Protein AF-A0A060XEL1-F1 (afdb_monomer)

Foldseek 3Di:
DPDPDQDQDDDPQKGKGKQADLQADPVLVPVVLPPQAAFPDKDKAHFDPVPPPSGMIMMITRHPDPVSVVVSCVVCGPPWHQHPVRDTDD

pLDDT: mean 72.03, std 14.39, range [31.75, 86.75]

Mean predicted aligned error: 9.01 Å

Solvent-accessible surface area (backbone atoms only — not comparable to full-atom values): 5430 Å² total; per-residue (Å²): 144,84,84,82,74,77,68,60,56,73,61,95,59,32,46,34,53,60,63,38,44,44,69,42,50,66,68,58,50,53,59,72,52,52,86,68,75,68,59,82,42,81,50,73,42,66,33,49,78,87,45,67,90,65,49,36,11,37,38,45,34,28,44,72,47,75,68,54,53,53,55,50,46,68,69,50,62,87,48,67,47,68,24,89,83,71,50,79,31,115

Sequence (90 aa):
MWDAYLWIFTLNKQNLIRRLPPNLSKDQLEEQLSPLPSYDYFEFFPADQSLYPHLFSRVYINFRNPEDILLFRDRFDGYVFIDNKGTFFT

Structure (mmCIF, N/CA/C/O backbone):
data_AF-A0A060XEL1-F1
#
_entry.id   AF-A0A060XEL1-F1
#
loop_
_atom_site.group_PDB
_atom_site.id
_atom_site.type_symbol
_atom_site.label_atom_id
_atom_site.label_alt_id
_atom_site.label_comp_id
_atom_site.label_asym_id
_atom_site.label_entity_id
_atom_site.label_seq_id
_atom_site.pdbx_PDB_ins_code
_atom_site.Cartn_x
_atom_site.Cartn_y
_atom_site.Cartn_z
_atom_site.occupancy
_atom_site.B_iso_or_equiv
_atom_site.auth_seq_id
_atom_site.auth_comp_id
_atom_site.auth_asym_id
_atom_site.auth_atom_id
_atom_site.pdbx_PDB_model_num
ATOM 1 N N . MET A 1 1 ? -4.003 -24.995 -9.346 1.00 36.19 1 MET A N 1
ATOM 2 C CA . MET A 1 1 ? -5.158 -24.071 -9.305 1.00 36.19 1 MET A CA 1
ATOM 3 C C . MET A 1 1 ? -5.114 -23.304 -7.981 1.00 36.19 1 MET A C 1
ATOM 5 O O . MET A 1 1 ? -6.040 -23.388 -7.192 1.00 36.19 1 MET A O 1
ATOM 9 N N . TRP A 1 2 ? -3.984 -22.644 -7.697 1.00 31.75 2 TRP A N 1
ATOM 10 C CA . TRP A 1 2 ? -3.649 -22.112 -6.369 1.00 31.75 2 TRP A CA 1
ATOM 11 C C . TRP A 1 2 ? -2.657 -20.940 -6.482 1.00 31.75 2 TRP A C 1
ATOM 13 O O . TRP A 1 2 ? -1.594 -21.027 -5.897 1.00 31.75 2 TRP A O 1
ATOM 23 N N . ASP A 1 3 ? -2.928 -19.877 -7.253 1.00 40.38 3 ASP A N 1
ATOM 24 C CA . ASP A 1 3 ? -1.936 -18.777 -7.366 1.00 40.38 3 ASP A CA 1
ATOM 25 C C . ASP A 1 3 ? -2.483 -17.345 -7.536 1.00 40.38 3 ASP A C 1
ATOM 27 O O . ASP A 1 3 ? -1.690 -16.414 -7.678 1.00 40.38 3 ASP A O 1
ATOM 31 N N . ALA A 1 4 ? -3.799 -17.113 -7.476 1.00 33.12 4 ALA A N 1
ATOM 32 C CA . ALA A 1 4 ? -4.358 -15.810 -7.870 1.00 33.12 4 ALA A CA 1
ATOM 33 C C . ALA A 1 4 ? -4.799 -14.869 -6.734 1.00 33.12 4 ALA A C 1
ATOM 35 O O . ALA A 1 4 ? -5.057 -13.706 -7.008 1.00 33.12 4 ALA A O 1
ATOM 36 N N . TYR A 1 5 ? -4.876 -15.303 -5.474 1.00 37.00 5 TYR A N 1
ATOM 37 C CA . TYR A 1 5 ? -5.386 -14.419 -4.420 1.00 37.00 5 TYR A CA 1
ATOM 38 C C . TYR A 1 5 ? -4.249 -13.842 -3.591 1.00 37.00 5 TYR A C 1
ATOM 40 O O . TYR A 1 5 ? -3.566 -14.554 -2.848 1.00 37.00 5 TYR A O 1
ATOM 48 N N . LEU A 1 6 ? -4.049 -12.532 -3.764 1.00 45.84 6 LEU A N 1
ATOM 49 C CA . LEU A 1 6 ? -3.326 -11.658 -2.856 1.00 45.84 6 LEU A CA 1
ATOM 50 C C . LEU A 1 6 ? -3.570 -12.105 -1.419 1.00 45.84 6 LEU A C 1
ATOM 52 O O . LEU A 1 6 ? -4.665 -11.975 -0.873 1.00 45.84 6 LEU A O 1
ATOM 56 N N . TRP A 1 7 ? -2.534 -12.626 -0.779 1.00 43.94 7 TRP A N 1
ATOM 57 C CA . TRP A 1 7 ? -2.625 -12.859 0.642 1.00 43.94 7 TRP A CA 1
ATOM 58 C C . TRP A 1 7 ? -2.550 -11.487 1.344 1.00 43.94 7 TRP A C 1
ATOM 60 O O . TRP A 1 7 ? -1.463 -10.965 1.602 1.00 43.94 7 TRP A O 1
ATOM 70 N N . ILE A 1 8 ? -3.692 -10.907 1.694 1.00 48.84 8 ILE A N 1
ATOM 71 C CA . ILE A 1 8 ? -3.793 -9.989 2.831 1.00 48.84 8 ILE A CA 1
ATOM 72 C C . ILE A 1 8 ? -3.857 -10.896 4.065 1.00 48.84 8 ILE A C 1
ATOM 74 O O . ILE A 1 8 ? -4.869 -11.544 4.313 1.00 48.84 8 ILE A O 1
ATOM 78 N N . PHE A 1 9 ? -2.746 -11.050 4.796 1.00 46.94 9 PHE A N 1
ATOM 79 C CA . PHE A 1 9 ? -2.778 -11.740 6.092 1.00 46.94 9 PHE A CA 1
ATOM 80 C C . PHE A 1 9 ? -3.244 -10.733 7.139 1.00 46.94 9 PHE A C 1
ATOM 82 O O . PHE A 1 9 ? -2.486 -9.831 7.482 1.00 46.94 9 PHE A O 1
ATOM 89 N N . THR A 1 10 ? -4.456 -10.900 7.665 1.00 46.41 10 THR A N 1
ATOM 90 C CA . THR A 1 10 ? -4.882 -10.202 8.880 1.00 46.41 10 THR A CA 1
ATOM 91 C C . THR A 1 10 ? -4.327 -10.952 10.090 1.00 46.41 10 THR A C 1
ATOM 93 O O . THR A 1 10 ? -4.901 -11.940 10.540 1.00 46.41 10 THR A O 1
ATOM 96 N N . LEU A 1 11 ? -3.193 -10.501 10.626 1.00 45.66 11 LEU A N 1
ATOM 97 C CA . LEU A 1 11 ? -2.753 -10.865 11.974 1.00 45.66 11 LEU A CA 1
ATOM 98 C C . LEU A 1 11 ? -3.088 -9.679 12.882 1.00 45.66 11 LEU A C 1
ATOM 100 O O . LEU A 1 11 ? -2.464 -8.629 12.776 1.00 45.66 11 LEU A O 1
ATOM 104 N N . ASN A 1 12 ? -4.102 -9.822 13.742 1.00 46.31 12 ASN A N 1
ATOM 105 C CA . ASN A 1 12 ? -4.366 -8.912 14.867 1.00 46.31 12 ASN A CA 1
ATOM 106 C C . ASN A 1 12 ? -4.271 -7.397 14.544 1.00 46.31 12 ASN A C 1
ATOM 108 O O . ASN A 1 12 ? -3.525 -6.687 15.214 1.00 46.31 12 ASN A O 1
ATOM 112 N N . LYS A 1 13 ? -5.068 -6.907 13.573 1.00 52.81 13 LYS A N 1
ATOM 113 C CA . LYS A 1 13 ? -5.209 -5.495 13.109 1.00 52.81 13 LYS A CA 1
ATOM 114 C C . LYS A 1 13 ? -4.300 -5.025 11.965 1.00 52.81 13 LYS A C 1
ATOM 116 O O . LYS A 1 13 ? -4.549 -3.964 11.398 1.00 52.81 13 LYS A O 1
ATOM 121 N N . GLN A 1 14 ? -3.307 -5.811 11.557 1.00 54.78 14 GLN A N 1
ATOM 122 C CA . GLN A 1 14 ? -2.450 -5.430 10.432 1.00 54.78 14 GLN A CA 1
ATOM 123 C C . GLN A 1 14 ? -3.019 -5.916 9.099 1.00 54.78 14 GLN A C 1
ATOM 125 O O . GLN A 1 14 ? -3.278 -7.105 8.921 1.00 54.78 14 GLN A O 1
ATOM 130 N N . ASN A 1 15 ? -3.171 -4.987 8.159 1.00 62.81 15 ASN A N 1
ATOM 131 C CA . ASN A 1 15 ? -3.394 -5.261 6.750 1.00 62.81 15 ASN A CA 1
ATOM 132 C C . ASN A 1 15 ? -2.062 -5.207 6.006 1.00 62.81 15 ASN A C 1
ATOM 134 O O . ASN A 1 15 ? -1.310 -4.234 6.081 1.00 62.81 15 ASN A O 1
ATOM 138 N N . LEU A 1 16 ? -1.790 -6.279 5.271 1.00 61.69 16 LEU A N 1
ATOM 139 C CA . LEU A 1 16 ? -0.585 -6.444 4.478 1.00 61.69 16 LEU A CA 1
ATOM 140 C C . LEU A 1 16 ? -0.962 -6.451 3.000 1.00 61.69 16 LEU A C 1
ATOM 142 O O . LEU A 1 16 ? -1.590 -7.403 2.540 1.00 61.69 16 LEU A O 1
ATOM 146 N N . ILE A 1 17 ? -0.528 -5.438 2.254 1.00 69.50 17 ILE A N 1
ATOM 147 C CA . ILE A 1 17 ? -0.616 -5.462 0.791 1.00 69.50 17 ILE A CA 1
ATOM 148 C C . ILE A 1 17 ? 0.733 -5.946 0.266 1.00 69.50 17 ILE A C 1
ATOM 150 O O . ILE A 1 17 ? 1.784 -5.349 0.518 1.00 69.50 17 ILE A O 1
ATOM 154 N N . ARG A 1 18 ? 0.702 -7.083 -0.426 1.00 66.44 18 ARG A N 1
ATOM 155 C CA . ARG A 1 18 ? 1.866 -7.741 -1.028 1.00 66.44 18 ARG A CA 1
ATOM 156 C C . ARG A 1 18 ? 1.761 -7.703 -2.541 1.00 66.44 18 ARG A C 1
ATOM 158 O O . ARG A 1 18 ? 0.661 -7.615 -3.068 1.00 66.44 18 ARG A O 1
ATOM 165 N N . ARG A 1 19 ? 2.908 -7.881 -3.206 1.00 66.88 19 ARG A N 1
ATOM 166 C CA . ARG A 1 19 ? 3.034 -7.914 -4.674 1.00 66.88 19 ARG A CA 1
ATOM 167 C C . ARG A 1 19 ? 2.718 -6.572 -5.341 1.00 66.88 19 ARG A C 1
ATOM 169 O O . ARG A 1 19 ? 2.230 -6.539 -6.462 1.00 66.88 19 ARG A O 1
ATOM 176 N N . LEU A 1 20 ? 3.047 -5.468 -4.670 1.00 75.56 20 LEU A N 1
ATOM 177 C CA . LEU A 1 20 ? 2.979 -4.154 -5.299 1.00 75.56 20 LEU A CA 1
ATOM 178 C C . LEU A 1 20 ? 4.078 -4.015 -6.367 1.00 75.56 20 LEU A C 1
ATOM 180 O O . LEU A 1 20 ? 5.146 -4.631 -6.226 1.00 75.56 20 LEU A O 1
ATOM 184 N N . PRO A 1 21 ? 3.851 -3.181 -7.397 1.00 76.62 21 PRO A N 1
ATOM 185 C CA . PRO A 1 21 ? 4.844 -2.912 -8.422 1.00 76.62 21 PRO A CA 1
ATOM 186 C C . PRO A 1 21 ? 6.206 -2.508 -7.825 1.00 76.62 21 PRO A C 1
ATOM 188 O O . PRO A 1 21 ? 6.262 -1.711 -6.879 1.00 76.62 21 PRO A O 1
ATOM 191 N N . PRO A 1 22 ? 7.327 -3.002 -8.374 1.00 76.62 22 PRO A N 1
ATOM 192 C CA . PRO A 1 22 ? 8.651 -2.732 -7.826 1.00 76.62 22 PRO A CA 1
ATOM 193 C C . PRO A 1 22 ? 9.097 -1.274 -7.953 1.00 76.62 22 PRO A C 1
ATOM 195 O O . PRO A 1 22 ? 9.904 -0.825 -7.146 1.00 76.62 22 PRO A O 1
ATOM 198 N N . ASN A 1 23 ? 8.568 -0.528 -8.929 1.00 78.50 23 ASN A N 1
ATOM 199 C CA . ASN A 1 23 ? 8.862 0.900 -9.095 1.00 78.50 23 ASN A CA 1
ATOM 200 C C . ASN A 1 23 ? 7.772 1.814 -8.508 1.00 78.50 23 ASN A C 1
ATOM 202 O O . ASN A 1 23 ? 7.755 3.007 -8.823 1.00 78.50 23 ASN A O 1
ATOM 206 N N . LEU A 1 24 ? 6.840 1.274 -7.713 1.00 81.69 24 LEU A N 1
ATOM 207 C CA . LEU A 1 24 ? 5.845 2.088 -7.019 1.00 81.69 24 LEU A CA 1
ATOM 208 C C . LEU A 1 24 ? 6.535 2.874 -5.900 1.00 81.69 24 LEU A C 1
ATOM 210 O O . LEU A 1 24 ? 7.285 2.293 -5.114 1.00 81.69 24 LEU A O 1
ATOM 214 N N . SER A 1 25 ? 6.298 4.182 -5.822 1.00 84.69 25 SER A N 1
ATOM 215 C CA . SER A 1 25 ? 6.745 4.981 -4.681 1.00 84.69 25 SER A CA 1
ATOM 216 C C . SER A 1 25 ? 5.682 5.007 -3.586 1.00 84.69 25 SER A C 1
ATOM 218 O O . SER A 1 25 ? 4.496 4.775 -3.833 1.00 84.69 25 SER A O 1
ATOM 220 N N . LYS A 1 26 ? 6.112 5.325 -2.363 1.00 85.00 26 LYS A N 1
ATOM 221 C CA . LYS A 1 26 ? 5.212 5.506 -1.223 1.00 85.00 26 LYS A CA 1
ATOM 222 C C . LYS A 1 26 ? 4.125 6.546 -1.525 1.00 85.00 26 LYS A C 1
ATOM 224 O O . LYS A 1 26 ? 2.954 6.264 -1.312 1.00 85.00 26 LYS A O 1
ATOM 229 N N . ASP A 1 27 ? 4.514 7.697 -2.066 1.00 85.56 27 ASP A N 1
ATOM 230 C CA . ASP A 1 27 ? 3.595 8.813 -2.316 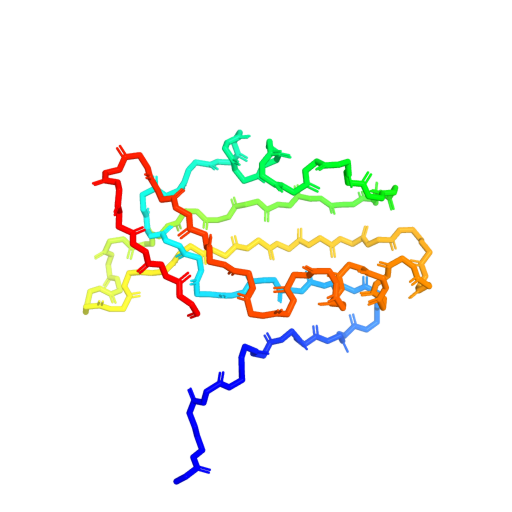1.00 85.56 27 ASP A CA 1
ATOM 231 C C . ASP A 1 27 ? 2.513 8.438 -3.339 1.00 85.56 27 ASP A C 1
ATOM 233 O O . ASP A 1 27 ? 1.336 8.715 -3.140 1.00 85.56 27 ASP A O 1
ATOM 237 N N . GLN A 1 28 ? 2.888 7.714 -4.399 1.00 83.25 28 GLN A N 1
ATOM 238 C CA . GLN A 1 28 ? 1.933 7.236 -5.403 1.00 83.25 28 GLN A CA 1
ATOM 239 C C . GLN A 1 28 ? 0.972 6.198 -4.854 1.00 83.25 28 GLN A C 1
ATOM 241 O O . GLN A 1 28 ? -0.203 6.179 -5.216 1.00 83.25 28 GLN A O 1
ATOM 246 N N . LEU A 1 29 ? 1.480 5.308 -4.004 1.00 84.50 29 LEU A N 1
ATOM 247 C CA . LEU A 1 29 ? 0.629 4.365 -3.309 1.00 84.50 29 LEU A CA 1
ATOM 248 C C . LEU A 1 29 ? -0.376 5.128 -2.437 1.00 84.50 29 LEU A C 1
ATOM 250 O O . LEU A 1 29 ? -1.561 4.840 -2.511 1.00 84.50 29 LEU A O 1
ATOM 254 N N . GLU A 1 30 ? 0.061 6.117 -1.656 1.00 84.56 30 GLU A N 1
ATOM 255 C CA . GLU A 1 30 ? -0.839 6.932 -0.829 1.00 84.56 30 GLU A CA 1
ATOM 256 C C . GLU A 1 30 ? -1.892 7.678 -1.667 1.00 84.56 30 GLU A C 1
ATOM 258 O O . GLU A 1 30 ? -3.065 7.690 -1.293 1.00 84.56 30 GLU A O 1
ATOM 263 N N . GLU A 1 31 ? -1.517 8.219 -2.831 1.00 86.50 31 GLU A N 1
ATOM 264 C CA . GLU A 1 31 ? -2.455 8.835 -3.778 1.00 86.50 31 GLU A CA 1
ATOM 265 C C . GLU A 1 31 ? -3.485 7.834 -4.318 1.00 86.50 31 GLU A C 1
ATOM 267 O O . GLU A 1 31 ? -4.685 8.109 -4.284 1.00 86.50 31 GLU A O 1
ATOM 272 N N . GLN A 1 32 ? -3.045 6.659 -4.782 1.00 83.06 32 GLN A N 1
ATOM 273 C CA . GLN A 1 32 ? -3.938 5.623 -5.321 1.00 83.06 32 GLN A CA 1
ATOM 274 C C . GLN A 1 32 ? -4.842 5.018 -4.246 1.00 83.06 32 GLN A C 1
ATOM 276 O O . GLN A 1 32 ? -5.979 4.638 -4.526 1.00 83.06 32 GLN A O 1
ATOM 281 N N . LEU A 1 33 ? -4.356 4.939 -3.008 1.00 82.44 33 LEU A N 1
ATOM 282 C CA . LEU A 1 33 ? -5.142 4.444 -1.892 1.00 82.44 33 LEU A CA 1
ATOM 283 C C . LEU A 1 33 ? -6.104 5.505 -1.317 1.00 82.44 33 LEU A C 1
ATOM 285 O O . LEU A 1 33 ? -6.992 5.174 -0.525 1.00 82.44 33 LEU A O 1
ATOM 289 N N . SER A 1 34 ? -5.966 6.771 -1.720 1.00 81.12 34 SER A N 1
ATOM 290 C CA . SER A 1 34 ? -6.771 7.877 -1.211 1.00 81.12 34 SER A CA 1
ATOM 291 C C . SER A 1 34 ? -8.262 7.749 -1.594 1.00 81.12 34 SER A C 1
ATOM 293 O O . SER A 1 34 ? -8.603 7.346 -2.712 1.00 81.12 34 SER A O 1
ATOM 295 N N . PRO A 1 35 ? -9.206 8.071 -0.690 1.00 83.62 35 PRO A N 1
ATOM 296 C CA . PRO A 1 35 ? -8.983 8.399 0.718 1.00 83.62 35 PRO A CA 1
ATOM 297 C C . PRO A 1 35 ? -8.650 7.147 1.543 1.00 83.62 35 PRO A C 1
ATOM 299 O O . PRO A 1 35 ? -9.373 6.148 1.478 1.00 83.62 35 PRO A O 1
ATOM 302 N N . LEU A 1 36 ? -7.572 7.219 2.332 1.00 81.12 36 LEU A N 1
ATOM 303 C CA . LEU A 1 36 ? -7.182 6.151 3.250 1.00 81.12 36 LEU A CA 1
ATOM 304 C C . LEU A 1 36 ? -7.970 6.271 4.569 1.00 81.12 36 LEU A C 1
ATOM 306 O O . LEU A 1 36 ? -8.057 7.375 5.116 1.00 81.12 36 LEU A O 1
ATOM 310 N N . PRO A 1 37 ? -8.513 5.169 5.116 1.00 82.88 37 PRO A N 1
ATOM 311 C CA . PRO A 1 37 ? -9.076 5.159 6.466 1.00 82.88 37 PRO A CA 1
ATOM 312 C C . PRO A 1 37 ? -8.040 5.508 7.543 1.00 82.88 37 PRO A C 1
ATOM 314 O O . PRO A 1 37 ? -6.838 5.519 7.286 1.00 82.88 37 PRO A O 1
ATOM 317 N N . SER A 1 38 ? -8.485 5.756 8.779 1.00 84.38 38 SER A N 1
ATOM 318 C CA . SER A 1 38 ? -7.576 6.121 9.873 1.00 84.38 38 SER A CA 1
ATOM 319 C C . SER A 1 38 ? -6.669 4.949 10.275 1.00 84.38 38 SER A C 1
ATOM 321 O O . SER A 1 38 ? -7.144 3.852 10.579 1.00 84.38 38 SER A O 1
ATOM 323 N N . TYR A 1 39 ? -5.358 5.191 10.316 1.00 86.12 39 TYR A N 1
ATOM 324 C CA . TYR A 1 39 ? -4.337 4.196 10.643 1.00 86.12 39 TYR A CA 1
ATOM 325 C C . TYR A 1 39 ? -3.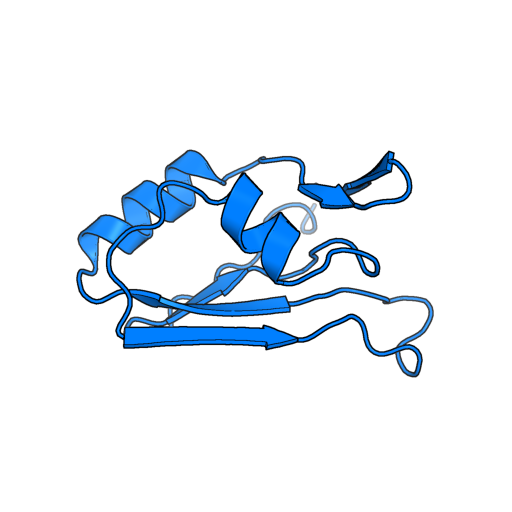428 4.671 11.782 1.00 86.12 39 TYR A C 1
ATOM 327 O O . TYR A 1 39 ? -3.158 5.862 11.931 1.00 86.12 39 TYR A O 1
ATOM 335 N N . ASP A 1 40 ? -2.949 3.721 12.582 1.00 84.44 40 ASP A N 1
ATOM 336 C CA . ASP A 1 40 ? -1.932 3.946 13.617 1.00 84.44 40 ASP A CA 1
ATOM 337 C C . ASP A 1 40 ? -0.514 3.728 13.086 1.00 84.44 40 ASP A C 1
ATOM 339 O O . ASP A 1 40 ? 0.455 4.221 13.659 1.00 84.44 40 ASP A O 1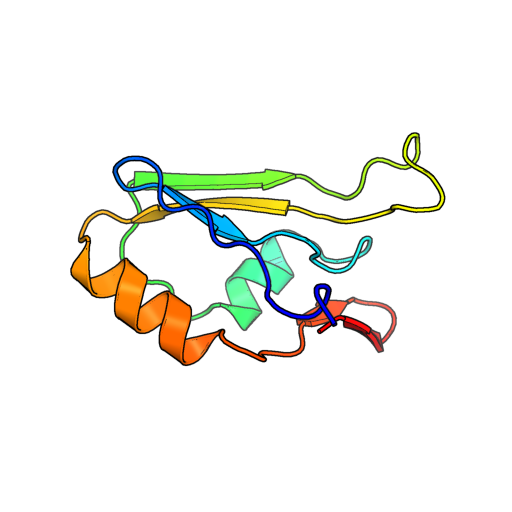
ATOM 343 N N . TYR A 1 41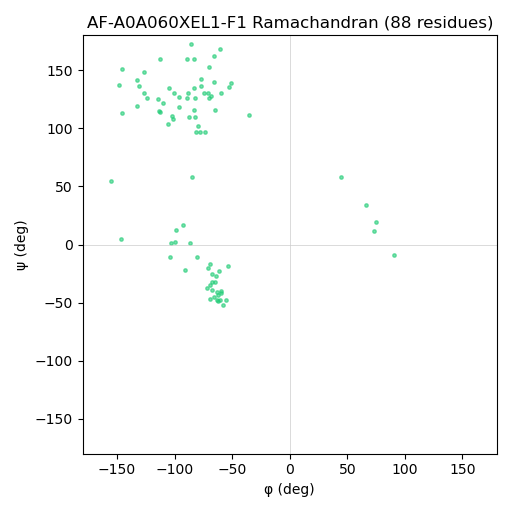 ? -0.382 2.974 11.994 1.00 84.06 41 TYR A N 1
ATOM 344 C CA . TYR A 1 41 ? 0.908 2.640 11.408 1.00 84.06 41 TYR A CA 1
ATOM 345 C C . TYR A 1 41 ? 0.799 2.480 9.896 1.00 84.06 41 TYR A C 1
ATOM 347 O O . TYR A 1 41 ? -0.146 1.859 9.409 1.00 84.06 41 TYR A O 1
ATOM 355 N N . PHE A 1 42 ? 1.777 3.021 9.174 1.00 86.75 42 PHE A N 1
ATOM 356 C CA . PHE A 1 42 ? 1.910 2.883 7.728 1.00 86.75 42 PHE A CA 1
ATOM 357 C C . PHE A 1 42 ? 3.393 2.834 7.367 1.00 86.75 42 PHE A C 1
ATOM 359 O O . PHE A 1 42 ? 4.111 3.823 7.534 1.00 86.75 42 PHE A O 1
ATOM 366 N N . GLU A 1 43 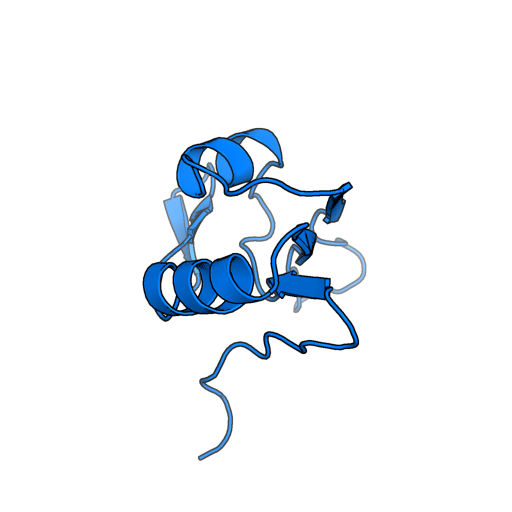? 3.851 1.690 6.870 1.00 85.50 43 GLU A N 1
ATOM 367 C CA . GLU A 1 43 ? 5.244 1.490 6.480 1.00 85.50 43 GLU A CA 1
ATOM 368 C C . GLU A 1 43 ? 5.343 0.833 5.104 1.00 85.50 43 GLU A C 1
ATOM 370 O O . GLU A 1 43 ? 4.855 -0.277 4.882 1.00 85.50 43 GLU A O 1
ATOM 375 N N . PHE A 1 44 ? 5.983 1.543 4.175 1.00 86.56 44 PHE A N 1
ATOM 376 C CA . PHE A 1 44 ? 6.204 1.103 2.804 1.00 86.56 44 PHE A CA 1
ATOM 377 C C . PHE A 1 44 ? 7.625 0.566 2.639 1.00 86.56 44 PHE A C 1
ATOM 379 O O . PHE A 1 44 ? 8.598 1.238 2.976 1.00 86.56 44 PHE A O 1
ATOM 386 N N . PHE A 1 45 ? 7.732 -0.622 2.055 1.00 84.00 45 PHE A N 1
ATOM 387 C CA . PHE A 1 45 ? 8.986 -1.264 1.704 1.00 84.00 45 PHE A CA 1
ATOM 388 C C . PHE A 1 45 ? 9.095 -1.347 0.176 1.00 84.00 45 PHE A C 1
ATOM 390 O O . PHE A 1 45 ? 8.302 -2.069 -0.448 1.00 84.00 45 PHE A O 1
ATOM 397 N N . PRO A 1 46 ? 10.064 -0.642 -0.433 1.00 83.56 46 PRO A N 1
ATOM 398 C CA . PRO A 1 46 ? 10.311 -0.747 -1.864 1.00 83.56 46 PRO A CA 1
ATOM 399 C C . PRO A 1 46 ? 10.805 -2.150 -2.227 1.00 83.56 46 PRO A C 1
ATOM 401 O O . PRO A 1 46 ? 11.276 -2.903 -1.368 1.00 83.56 46 PRO A O 1
ATOM 404 N N . ALA A 1 47 ? 10.714 -2.500 -3.510 1.00 82.56 47 ALA A N 1
ATOM 405 C CA . ALA A 1 47 ? 11.256 -3.759 -3.991 1.00 82.56 47 ALA A CA 1
ATOM 406 C C . ALA A 1 47 ? 12.761 -3.860 -3.737 1.00 82.56 47 ALA A C 1
ATOM 408 O O . ALA A 1 47 ? 13.545 -2.977 -4.087 1.00 82.56 47 ALA A O 1
ATOM 409 N N . ASP A 1 48 ? 13.154 -4.988 -3.157 1.00 80.50 48 ASP A N 1
ATOM 410 C CA . ASP A 1 48 ? 14.548 -5.317 -2.923 1.00 80.50 48 ASP A CA 1
ATOM 411 C C . ASP A 1 48 ? 15.153 -5.916 -4.198 1.00 80.50 48 ASP A C 1
ATOM 413 O O . ASP A 1 48 ? 14.750 -6.991 -4.648 1.00 80.50 48 ASP A O 1
ATOM 417 N N . GLN A 1 49 ? 16.132 -5.218 -4.780 1.00 77.12 49 GLN A N 1
ATOM 418 C CA . GLN A 1 49 ? 16.824 -5.653 -5.996 1.00 77.12 49 GLN A CA 1
ATOM 419 C C . GLN A 1 49 ? 17.567 -6.983 -5.819 1.00 77.12 49 GLN A C 1
ATOM 421 O O . GLN A 1 49 ? 17.784 -7.692 -6.803 1.00 77.12 49 GLN A O 1
ATOM 426 N N . SER A 1 50 ? 17.920 -7.352 -4.584 1.00 78.19 50 SER A N 1
ATOM 427 C CA . SER A 1 50 ? 18.585 -8.623 -4.288 1.00 78.19 50 SER A CA 1
ATOM 428 C C . SER A 1 50 ? 17.677 -9.844 -4.477 1.00 78.19 50 SER A C 1
ATOM 430 O O . SER A 1 50 ? 18.176 -10.956 -4.630 1.00 78.19 50 SER A O 1
ATOM 432 N N . LEU A 1 51 ? 16.353 -9.649 -4.532 1.00 72.88 51 LEU A N 1
ATOM 433 C CA . LEU A 1 51 ? 15.357 -10.719 -4.657 1.00 72.88 51 LEU A CA 1
ATOM 434 C C . LEU A 1 51 ? 14.969 -11.034 -6.111 1.00 72.88 51 LEU A C 1
ATOM 436 O O . LEU A 1 51 ? 13.938 -11.665 -6.346 1.00 72.88 51 LEU A O 1
ATOM 440 N N . TYR A 1 52 ? 15.764 -10.612 -7.100 1.00 70.44 52 TYR A N 1
ATOM 441 C CA . TYR A 1 52 ? 15.509 -10.901 -8.516 1.00 70.44 52 TYR A CA 1
ATOM 442 C C . TYR A 1 52 ? 15.311 -12.415 -8.769 1.00 70.44 52 TYR A C 1
ATOM 444 O O . TYR A 1 52 ? 16.096 -13.221 -8.267 1.00 70.44 52 TYR A O 1
ATOM 452 N N . PRO A 1 53 ? 14.306 -12.835 -9.567 1.00 70.06 53 PRO A N 1
ATOM 453 C CA . PRO A 1 53 ? 13.375 -12.018 -10.359 1.00 70.06 53 PRO A CA 1
ATOM 454 C C . PRO A 1 53 ? 12.121 -11.543 -9.598 1.00 70.06 53 PRO A C 1
ATOM 456 O O . PRO A 1 53 ? 11.272 -10.869 -10.176 1.00 70.06 53 PRO A O 1
ATOM 459 N N . HIS A 1 54 ? 11.979 -11.868 -8.314 1.00 69.62 54 HIS A N 1
ATOM 460 C CA . HIS A 1 54 ? 10.806 -11.562 -7.489 1.00 69.62 54 HIS A CA 1
ATOM 461 C C . HIS A 1 54 ? 10.863 -10.154 -6.881 1.00 69.62 54 HIS A C 1
ATOM 463 O O . HIS A 1 54 ? 10.810 -9.965 -5.665 1.00 69.62 54 HIS A O 1
ATOM 469 N N . LEU A 1 55 ? 10.958 -9.152 -7.753 1.00 76.25 55 LEU A N 1
ATOM 470 C CA . LEU A 1 55 ? 10.971 -7.744 -7.376 1.00 76.25 55 LEU A CA 1
ATOM 471 C C . LEU A 1 55 ? 9.547 -7.278 -7.063 1.00 76.25 55 LEU A C 1
ATOM 473 O O . LEU A 1 55 ? 8.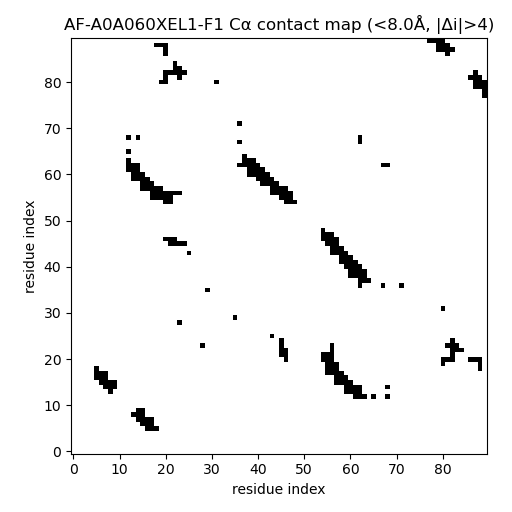786 -6.930 -7.963 1.00 76.25 55 LEU A O 1
ATOM 477 N N . PHE A 1 56 ? 9.191 -7.264 -5.782 1.00 77.38 56 PHE A N 1
ATOM 478 C CA . PHE A 1 56 ? 7.891 -6.787 -5.323 1.00 77.38 56 PHE A CA 1
ATOM 479 C C . PHE A 1 56 ? 8.047 -5.809 -4.169 1.00 77.38 56 PHE A C 1
ATOM 481 O O . PHE A 1 56 ? 8.797 -6.069 -3.226 1.00 77.38 56 PHE A O 1
ATOM 488 N N . SER A 1 57 ? 7.284 -4.723 -4.22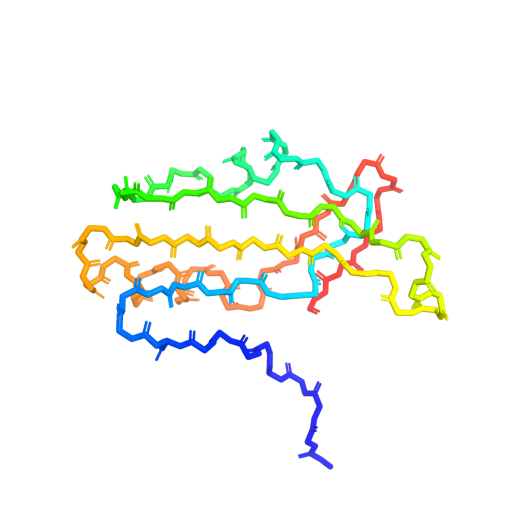2 1.00 81.06 57 SER A N 1
ATOM 489 C CA . SER A 1 57 ? 7.113 -3.819 -3.087 1.00 81.06 57 SER A CA 1
ATOM 490 C C . SER A 1 57 ? 6.033 -4.366 -2.145 1.00 81.06 57 SER A C 1
ATOM 492 O O . SER A 1 57 ? 5.195 -5.199 -2.521 1.00 81.06 57 SER A O 1
ATOM 494 N N . ARG A 1 58 ? 6.047 -3.914 -0.892 1.00 83.69 58 ARG A N 1
ATOM 495 C CA . ARG A 1 58 ? 5.062 -4.305 0.128 1.00 83.69 58 ARG A CA 1
ATOM 496 C C . ARG A 1 58 ? 4.781 -3.146 1.072 1.00 83.69 58 ARG A C 1
ATOM 498 O O . ARG A 1 58 ? 5.657 -2.326 1.317 1.00 83.69 58 ARG A O 1
ATOM 505 N N . VAL A 1 59 ? 3.578 -3.096 1.628 1.00 84.94 59 VAL A N 1
ATOM 506 C CA . VAL A 1 59 ? 3.209 -2.100 2.641 1.00 84.94 59 VAL A CA 1
ATOM 507 C C . VAL A 1 59 ? 2.515 -2.778 3.813 1.00 84.94 59 VAL A C 1
ATOM 509 O O . VAL A 1 59 ? 1.727 -3.712 3.633 1.00 84.94 59 VAL A O 1
ATOM 512 N N . TYR A 1 60 ? 2.819 -2.295 5.011 1.00 83.94 60 TYR A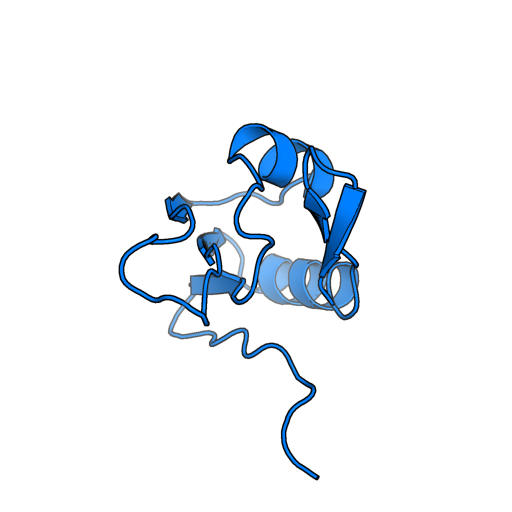 N 1
ATOM 513 C CA . TYR A 1 60 ? 2.156 -2.680 6.247 1.00 83.94 60 TYR A CA 1
ATOM 514 C C . TYR A 1 60 ? 1.322 -1.508 6.735 1.00 83.94 60 TYR A C 1
ATOM 516 O O . TYR A 1 60 ? 1.848 -0.420 6.968 1.00 83.94 60 TYR A O 1
ATOM 524 N N . ILE A 1 61 ? 0.022 -1.741 6.891 1.00 83.06 61 ILE A N 1
ATOM 525 C CA . ILE A 1 61 ? -0.922 -0.736 7.370 1.00 83.06 61 ILE A CA 1
ATOM 526 C C . ILE A 1 61 ? -1.634 -1.307 8.588 1.00 83.06 61 ILE A C 1
ATOM 528 O O . ILE A 1 61 ? -2.205 -2.394 8.532 1.00 83.06 61 ILE A O 1
ATOM 532 N N . ASN A 1 62 ? -1.604 -0.582 9.699 1.00 83.25 62 ASN A N 1
ATOM 533 C CA . ASN A 1 62 ? -2.370 -0.924 10.891 1.00 83.25 62 ASN A CA 1
ATOM 534 C C . ASN A 1 62 ? -3.553 0.034 11.006 1.00 83.25 62 ASN A C 1
ATOM 536 O O . ASN A 1 62 ? -3.372 1.197 11.371 1.00 83.25 62 ASN A O 1
ATOM 540 N N . PHE A 1 63 ? -4.748 -0.443 10.667 1.00 82.88 63 PHE A N 1
ATOM 541 C CA . PHE A 1 63 ? -5.962 0.364 10.740 1.00 82.88 63 PHE A CA 1
ATOM 542 C C . PHE A 1 63 ? -6.443 0.490 12.187 1.00 82.88 63 PHE A C 1
ATOM 544 O O . PHE A 1 63 ? -6.371 -0.466 12.961 1.00 82.88 63 PHE A O 1
ATOM 551 N N . ARG A 1 64 ? -6.964 1.669 12.550 1.00 83.75 64 ARG A N 1
ATOM 552 C CA . ARG A 1 64 ? -7.528 1.900 13.891 1.00 83.75 64 ARG A CA 1
ATOM 553 C C . ARG A 1 64 ? -8.774 1.061 14.126 1.00 83.75 64 ARG A C 1
ATOM 555 O O . ARG A 1 64 ? -8.902 0.434 15.180 1.00 83.75 64 ARG A O 1
ATOM 562 N N . ASN A 1 65 ? -9.666 1.032 13.136 1.00 82.25 65 ASN A N 1
ATOM 563 C CA . ASN A 1 65 ? -10.907 0.275 13.203 1.00 82.25 65 ASN A CA 1
ATOM 564 C C . ASN A 1 65 ? -10.814 -0.997 12.351 1.00 82.25 65 ASN A C 1
ATOM 566 O O . ASN A 1 65 ? -10.385 -0.941 11.198 1.00 82.25 65 ASN A O 1
ATOM 570 N N . PRO A 1 66 ? -11.262 -2.149 12.872 1.00 74.31 66 PRO A N 1
ATOM 571 C CA . PRO A 1 66 ? -11.279 -3.393 12.111 1.00 74.31 66 PRO A CA 1
ATOM 572 C C . PRO A 1 66 ? -12.335 -3.409 10.995 1.00 74.31 66 PRO A C 1
ATOM 574 O O . PRO A 1 66 ? -12.200 -4.184 10.058 1.00 74.31 66 PRO A O 1
ATOM 577 N N . GLU A 1 67 ? -13.369 -2.568 11.049 1.00 80.62 67 GLU A N 1
ATOM 578 C CA . GLU A 1 67 ? -14.355 -2.463 9.959 1.00 80.62 67 GLU A CA 1
ATOM 579 C C . GLU A 1 67 ? -13.740 -1.833 8.700 1.00 80.62 67 GLU A C 1
ATOM 581 O O . GLU A 1 67 ? -14.009 -2.276 7.582 1.00 80.62 67 GLU A O 1
ATOM 586 N N . ASP A 1 68 ? -12.816 -0.885 8.883 1.00 80.81 68 ASP A N 1
ATOM 587 C CA . ASP A 1 68 ? -12.081 -0.242 7.789 1.00 80.81 68 ASP A CA 1
ATOM 588 C C . ASP A 1 68 ? -11.196 -1.243 7.032 1.00 80.81 68 ASP A C 1
ATOM 590 O O . ASP A 1 68 ? -10.954 -1.075 5.839 1.00 80.81 68 ASP A O 1
ATOM 594 N N . ILE A 1 69 ? -10.752 -2.319 7.697 1.00 76.31 69 ILE A N 1
ATOM 595 C CA . ILE A 1 69 ? -9.982 -3.403 7.069 1.00 76.31 69 ILE A CA 1
ATOM 596 C C . ILE A 1 69 ? -10.805 -4.097 5.984 1.00 76.31 69 ILE A C 1
ATOM 598 O O . ILE A 1 69 ? -10.268 -4.385 4.913 1.00 76.31 69 ILE A O 1
ATOM 602 N N . LEU A 1 70 ? -12.083 -4.369 6.263 1.00 75.94 70 LEU A N 1
ATOM 603 C CA . LEU A 1 70 ? -12.983 -5.046 5.331 1.00 75.94 70 LEU A CA 1
ATOM 604 C C . LEU A 1 70 ? -13.304 -4.137 4.144 1.00 75.94 70 LEU A C 1
ATOM 606 O O . LEU A 1 70 ? -13.132 -4.553 3.005 1.00 75.94 70 LEU A O 1
ATOM 610 N N . LEU A 1 71 ? -13.649 -2.872 4.406 1.00 80.31 71 LEU A N 1
ATOM 611 C CA . LEU A 1 71 ? -13.903 -1.876 3.358 1.00 80.31 71 LEU A CA 1
ATOM 612 C C . LEU A 1 71 ? -12.680 -1.654 2.464 1.00 80.31 71 LEU A C 1
ATOM 614 O O . LEU A 1 71 ? -12.802 -1.560 1.244 1.00 80.31 71 LEU A O 1
ATOM 618 N N . PHE A 1 72 ? -11.491 -1.584 3.067 1.00 79.88 72 PHE A N 1
ATOM 619 C CA . PHE A 1 72 ? -10.237 -1.462 2.338 1.00 79.88 72 PHE A CA 1
ATOM 620 C C . PHE A 1 72 ? -9.998 -2.687 1.455 1.00 79.88 72 PHE A C 1
ATOM 622 O O . PHE A 1 72 ? -9.701 -2.547 0.272 1.00 79.88 72 PHE A O 1
ATOM 629 N N . ARG A 1 73 ? -10.169 -3.893 2.006 1.00 76.81 73 ARG A N 1
ATOM 630 C CA . ARG A 1 73 ? -10.039 -5.130 1.238 1.00 76.81 73 ARG A CA 1
ATOM 631 C C . ARG A 1 73 ? -11.011 -5.157 0.063 1.00 76.81 73 ARG A C 1
ATOM 633 O O . ARG A 1 73 ? -10.555 -5.370 -1.048 1.00 76.81 73 ARG A O 1
ATOM 640 N N . ASP A 1 74 ? -12.297 -4.914 0.287 1.00 79.56 74 ASP A N 1
ATOM 641 C CA . ASP A 1 74 ? -13.319 -4.993 -0.764 1.00 79.56 74 ASP A CA 1
ATOM 642 C C . ASP A 1 74 ? -13.103 -3.937 -1.858 1.00 79.56 74 ASP A C 1
ATOM 644 O O . ASP A 1 74 ? -13.377 -4.185 -3.029 1.00 79.56 74 ASP A O 1
ATOM 648 N N . ARG A 1 75 ? -12.569 -2.763 -1.497 1.00 80.00 75 ARG A N 1
ATOM 649 C CA . ARG A 1 75 ? -12.241 -1.699 -2.454 1.00 80.00 75 ARG A CA 1
ATOM 650 C C . ARG A 1 75 ? -11.026 -2.031 -3.320 1.00 80.00 75 ARG A C 1
ATOM 652 O O . ARG A 1 75 ? -10.999 -1.639 -4.485 1.00 80.00 75 ARG A O 1
ATOM 659 N N . PHE A 1 76 ? -10.015 -2.679 -2.743 1.00 76.06 76 PHE A N 1
ATOM 660 C CA . PHE A 1 76 ? -8.742 -2.955 -3.414 1.00 76.06 76 PHE A CA 1
ATOM 661 C C . PHE A 1 76 ? -8.596 -4.405 -3.897 1.00 76.06 76 PHE A C 1
ATOM 663 O O . PHE A 1 76 ? -7.567 -4.751 -4.479 1.00 76.06 76 PHE A O 1
ATOM 670 N N . ASP A 1 77 ? -9.611 -5.250 -3.705 1.00 72.12 77 ASP A N 1
ATOM 671 C CA . ASP A 1 77 ? -9.654 -6.596 -4.275 1.00 72.12 77 ASP A CA 1
ATOM 672 C C . ASP A 1 77 ? -9.722 -6.507 -5.807 1.00 72.12 77 ASP A C 1
ATOM 674 O O . ASP A 1 77 ? -10.654 -5.943 -6.378 1.00 72.12 77 ASP A O 1
ATOM 678 N N . GLY A 1 78 ? -8.685 -7.006 -6.483 1.00 68.44 78 GLY A N 1
ATOM 679 C CA . GLY A 1 78 ? -8.532 -6.880 -7.936 1.00 68.44 78 GLY A CA 1
ATOM 680 C C . GLY A 1 78 ? -8.142 -5.480 -8.432 1.00 68.44 78 GLY A C 1
ATOM 681 O O . GLY A 1 78 ? -8.197 -5.229 -9.638 1.00 68.44 78 GLY A O 1
ATOM 682 N N . TYR A 1 79 ? -7.746 -4.561 -7.543 1.00 75.62 79 TYR A N 1
ATOM 683 C CA . TYR A 1 79 ? -7.252 -3.250 -7.961 1.00 75.62 79 TYR A CA 1
ATOM 684 C C . TYR A 1 79 ? -5.881 -3.373 -8.629 1.00 75.62 79 TYR A C 1
ATOM 686 O O . TYR A 1 79 ? -4.931 -3.906 -8.055 1.00 75.62 79 TYR A O 1
ATOM 694 N N . VAL A 1 80 ? -5.774 -2.834 -9.843 1.00 72.12 80 VAL A N 1
ATOM 695 C CA . VAL A 1 80 ? -4.532 -2.848 -10.616 1.00 72.12 80 VAL A CA 1
ATOM 696 C C . VAL A 1 80 ? -3.696 -1.633 -10.239 1.00 72.12 80 VAL A C 1
ATOM 698 O O . VAL A 1 80 ? -4.025 -0.500 -10.595 1.00 72.12 80 VAL A O 1
ATOM 701 N N . PHE A 1 81 ? -2.589 -1.874 -9.540 1.00 75.56 81 PHE A N 1
ATOM 702 C CA . PHE A 1 81 ? -1.627 -0.825 -9.223 1.00 75.56 81 PHE A CA 1
ATOM 703 C C . PHE A 1 81 ? -0.769 -0.519 -10.450 1.00 75.56 81 PHE A C 1
ATOM 705 O O . PHE A 1 81 ? -0.286 -1.424 -11.138 1.00 75.56 81 PHE A O 1
ATOM 712 N N . ILE A 1 82 ? -0.562 0.772 -10.700 1.00 71.25 82 ILE A N 1
ATOM 713 C CA . ILE A 1 82 ? 0.233 1.273 -11.824 1.00 71.25 82 ILE A CA 1
ATOM 714 C C . ILE A 1 82 ? 1.458 1.979 -11.252 1.00 71.25 82 ILE A C 1
ATOM 716 O O . ILE A 1 82 ? 1.322 2.875 -10.417 1.00 71.25 82 ILE A O 1
ATOM 720 N N . ASP A 1 83 ? 2.646 1.566 -11.694 1.00 72.44 83 ASP A N 1
ATOM 721 C CA . ASP A 1 83 ? 3.895 2.254 -11.369 1.00 72.44 83 ASP A CA 1
ATOM 722 C C . ASP A 1 83 ? 4.207 3.416 -12.326 1.00 72.44 83 ASP A C 1
ATOM 724 O O . ASP A 1 83 ? 3.583 3.592 -13.373 1.00 72.44 83 ASP A O 1
ATOM 728 N N . ASN A 1 84 ? 5.246 4.185 -11.990 1.00 66.69 84 ASN A N 1
ATOM 729 C CA . ASN A 1 84 ? 5.782 5.280 -12.808 1.00 66.69 84 ASN A CA 1
ATOM 730 C C . ASN A 1 84 ? 6.150 4.906 -14.251 1.00 66.69 84 ASN A C 1
ATOM 732 O O . ASN A 1 84 ? 6.335 5.790 -15.085 1.00 66.69 84 ASN A O 1
ATOM 736 N N . LYS A 1 85 ? 6.324 3.615 -14.545 1.00 65.88 85 LYS A N 1
ATOM 737 C CA . LYS A 1 85 ? 6.698 3.117 -15.871 1.00 65.88 85 LYS A CA 1
ATOM 738 C C . LYS A 1 85 ? 5.495 2.582 -16.653 1.00 65.88 85 LYS A C 1
ATOM 740 O O . LYS A 1 85 ? 5.680 2.117 -17.773 1.00 65.88 85 LYS A O 1
ATOM 745 N N . GLY A 1 86 ? 4.284 2.661 -16.094 1.00 60.19 86 GLY A N 1
ATOM 746 C CA . GLY A 1 86 ? 3.066 2.137 -16.711 1.00 60.19 86 GLY A CA 1
ATOM 747 C C . GLY A 1 86 ? 2.962 0.612 -16.653 1.00 60.19 86 GLY A C 1
ATOM 748 O O . GLY A 1 86 ? 2.222 0.022 -17.437 1.00 60.19 86 GLY A O 1
ATOM 749 N N . THR A 1 87 ? 3.711 -0.042 -15.762 1.00 64.31 87 THR A N 1
ATOM 750 C CA . THR A 1 87 ? 3.640 -1.495 -15.585 1.00 64.31 87 THR A CA 1
ATOM 751 C C . THR A 1 87 ? 2.456 -1.837 -14.688 1.00 64.31 87 THR A C 1
ATOM 753 O O . THR A 1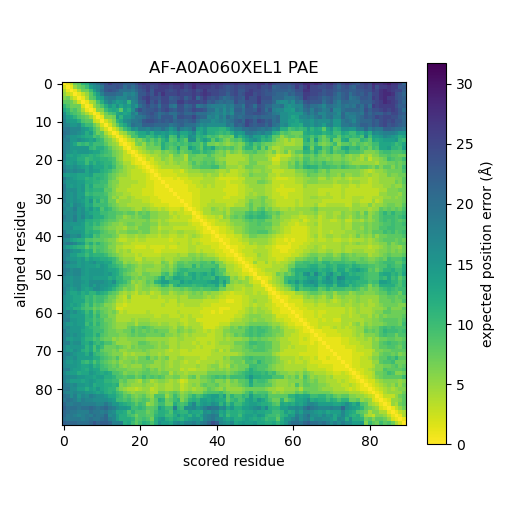 87 ? 2.352 -1.327 -13.571 1.00 64.31 87 THR A O 1
ATOM 756 N N . PHE A 1 88 ? 1.579 -2.714 -15.175 1.00 60.53 88 PHE A N 1
ATOM 757 C CA . PHE A 1 88 ? 0.396 -3.176 -14.453 1.00 60.53 88 PHE A CA 1
ATOM 758 C C . PHE A 1 88 ? 0.733 -4.394 -13.593 1.00 60.53 88 PHE A C 1
ATOM 760 O O . PHE A 1 88 ? 1.304 -5.365 -14.094 1.00 60.53 88 PHE A O 1
ATOM 767 N N . PHE A 1 89 ? 0.342 -4.364 -12.320 1.00 60.84 89 PHE A N 1
ATOM 768 C CA . PHE A 1 89 ? 0.408 -5.521 -11.428 1.00 60.84 89 PHE A CA 1
ATOM 769 C C . PHE A 1 89 ? -0.971 -5.758 -10.804 1.00 60.84 89 PHE A C 1
ATOM 771 O O . PHE A 1 89 ? -1.592 -4.815 -10.309 1.00 60.84 89 PHE A O 1
ATOM 778 N N . THR A 1 90 ? -1.438 -7.007 -10.876 1.00 52.06 90 THR A N 1
ATOM 779 C CA . THR A 1 90 ? -2.712 -7.485 -10.317 1.00 52.06 90 THR A CA 1
ATOM 780 C C . THR A 1 90 ? -2.491 -8.473 -9.187 1.00 52.06 90 THR A C 1
ATOM 782 O O . THR A 1 90 ? -1.391 -9.070 -9.103 1.00 52.06 90 THR A O 1
#

Organism: Oncorhynchus mykiss (NCBI:txid8022)

InterPro domains:
  IPR005120 UPF3 domain [PF03467] (17-87)
  IPR012677 Nucleotide-binding alpha-beta plait domain superfamily [G3DSA:3.30.70.330] (14-90)
  IPR035979 RNA-binding domain superfamily [SSF54928] (16-88)
  IPR039722 Nonsense-mediated mRNA decay protein 3 [PTHR13112] (16-87)

Secondary structure (DSSP, 8-state):
----S-----BTTEEEEEEE-TT--HHHHHHHHPSPPPEEEEEEE---GGGTT---EEEEEEESSHHHHHHHHHHHTT--EE-TT--EE-

Nearest PDB structures (foldseek):
  7qg6-assembly1_E  TM=9.364E-01  e=2.785E-10  Homo sapiens
  7qg6-assembly1_A  TM=9.109E-01  e=4.789E-10  Homo sapiens
  7qg6-assembly1_C  TM=9.359E-01  e=1.080E-09  Homo sapiens
  7nwu-assembly2_E  TM=9.112E-01  e=7.710E-09  Homo sapiens
  1uw4-assembly2_C  TM=9.125E-01  e=2.131E-08  Homo sapiens

Radius of gyration: 12.97 Å; Cα contacts (8 Å, |Δi|>4): 139; chains: 1; bounding box: 33×33×32 Å